Protein AF-A0AA88E2D4-F1 (afdb_monomer)

Solvent-accessible surface area (backbone atoms only — not comparable to full-atom values): 6641 Å² total; per-residue (Å²): 134,81,83,75,86,73,78,76,49,73,69,54,49,52,49,49,51,51,50,50,53,52,52,52,54,51,51,51,54,50,54,53,49,42,71,76,68,56,80,64,97,63,63,100,82,63,51,74,67,54,55,48,51,51,48,36,49,73,73,63,29,50,72,47,96,88,35,48,28,37,38,88,70,75,68,75,83,50,66,66,58,61,78,75,45,71,84,60,73,75,62,74,89,66,79,83,68,56,63,72,47,71,73,125

Organism: Ficus carica (NCBI:txid3494)

Foldseek 3Di:
DDDDDPDDDPVRVVVVVVVVVVVVVVLVVVLVCCVVPVPFPADPDDDSVVSVCSVCVVVQWDADPQQWIWHPPPPPVCPVVCVVCVPCVPVDPDVPPTPTDRDD

Mean predicted aligned error: 14.24 Å

Radius of gyration: 20.55 Å; Cα contacts (8 Å, |Δi|>4): 55; chains: 1; bounding box: 46×34×55 Å

Nearest PDB structures (foldseek):
  5zd4-assembly1_D  TM=8.325E-01  e=2.499E-07  Escherichia coli O157:H7

InterPro domains:
  IPR008540 BES1/BZR1 plant transcription factor, N-terminal [PF05687] (4-74)
  IPR033264 BZR family [PTHR31506] (1-72)

Secondary structure (DSSP, 8-state):
-----PPPPHHHHHHHHHHHHHHHHHHHHHHHHHHHHS-----TT--HHHHHHHHHHHTT-EE-TTSEEE-----TTSTTHHHH-GGGGGS----TT---EE--

Structure (mmCIF, N/CA/C/O backbone):
data_AF-A0AA88E2D4-F1
#
_entry.id   AF-A0AA88E2D4-F1
#
loop_
_atom_site.group_PDB
_atom_site.id
_atom_site.type_symbol
_atom_site.label_atom_id
_atom_site.label_alt_id
_atom_site.label_comp_id
_atom_site.label_asym_id
_atom_site.label_entity_id
_atom_site.label_seq_id
_atom_site.pdbx_PDB_ins_code
_atom_site.Cartn_x
_atom_site.Cartn_y
_atom_site.Cartn_z
_atom_site.occupancy
_atom_site.B_iso_or_equiv
_atom_site.auth_seq_id
_atom_site.auth_comp_id
_atom_site.auth_asym_id
_atom_site.auth_atom_id
_atom_site.pdbx_PDB_model_num
ATOM 1 N N . MET A 1 1 ? 27.244 20.911 -2.524 1.00 35.78 1 MET A N 1
ATOM 2 C CA . MET A 1 1 ? 26.493 21.403 -3.701 1.00 35.78 1 MET A CA 1
ATOM 3 C C . MET A 1 1 ? 26.010 20.196 -4.493 1.00 35.78 1 MET A C 1
ATOM 5 O O . MET A 1 1 ? 26.636 19.148 -4.422 1.00 35.78 1 MET A O 1
ATOM 9 N N . THR A 1 2 ? 24.834 20.316 -5.095 1.00 47.38 2 THR A N 1
ATOM 10 C CA . THR A 1 2 ? 23.896 19.247 -5.474 1.00 47.38 2 THR A CA 1
ATOM 11 C C . THR A 1 2 ? 24.494 18.189 -6.407 1.00 47.38 2 THR A C 1
ATOM 13 O O . THR A 1 2 ? 25.034 18.534 -7.457 1.00 47.38 2 THR A O 1
ATOM 16 N N . SER A 1 3 ? 24.355 16.905 -6.071 1.00 53.72 3 SER A N 1
ATOM 17 C CA . SER A 1 3 ? 24.623 15.799 -6.994 1.00 53.72 3 SER A CA 1
ATOM 18 C C . SER A 1 3 ? 23.716 15.939 -8.221 1.00 53.72 3 SER A C 1
ATOM 20 O O . SER A 1 3 ? 22.494 15.877 -8.114 1.00 53.72 3 SER A O 1
ATOM 22 N N . GLY A 1 4 ? 24.331 16.199 -9.377 1.00 56.28 4 GLY A N 1
ATOM 23 C CA . GLY A 1 4 ? 23.647 16.517 -10.625 1.00 56.28 4 GLY A CA 1
ATOM 24 C C . GLY A 1 4 ? 22.567 15.499 -10.990 1.00 56.28 4 GLY A C 1
ATOM 25 O O . GLY A 1 4 ? 22.785 14.285 -10.974 1.00 56.28 4 GLY A O 1
ATOM 26 N N . THR A 1 5 ? 21.393 16.020 -11.329 1.00 63.56 5 THR A N 1
ATOM 27 C CA . THR A 1 5 ? 20.217 15.279 -11.781 1.00 63.56 5 THR A CA 1
ATOM 28 C C . THR A 1 5 ? 20.518 14.611 -13.122 1.00 63.56 5 THR A C 1
ATOM 30 O O . THR A 1 5 ? 20.230 15.155 -14.187 1.00 63.56 5 THR A O 1
ATOM 33 N N . ARG A 1 6 ? 21.145 13.428 -13.099 1.00 80.25 6 ARG A N 1
ATOM 34 C CA . ARG A 1 6 ? 21.342 12.635 -14.318 1.00 80.25 6 ARG A CA 1
ATOM 35 C C . ARG A 1 6 ? 19.976 12.263 -14.891 1.00 80.25 6 ARG A C 1
ATOM 37 O O . ARG A 1 6 ? 19.137 11.693 -14.192 1.00 80.25 6 ARG A O 1
ATOM 44 N N . LEU A 1 7 ? 19.753 12.593 -16.160 1.00 78.88 7 LEU A N 1
ATOM 45 C CA . LEU A 1 7 ? 18.540 12.202 -16.867 1.00 78.88 7 LEU A CA 1
ATOM 46 C C . LEU A 1 7 ? 18.495 10.668 -16.946 1.00 78.88 7 LEU A C 1
ATOM 48 O O . LEU A 1 7 ? 19.448 10.058 -17.437 1.00 78.88 7 LEU A O 1
ATOM 52 N N . PRO A 1 8 ? 17.422 10.026 -16.455 1.00 76.06 8 PRO A N 1
ATOM 53 C CA . PRO A 1 8 ? 17.353 8.578 -16.414 1.00 76.06 8 PRO A CA 1
ATOM 54 C C . PRO A 1 8 ? 17.324 8.010 -17.832 1.00 76.06 8 PRO A C 1
ATOM 56 O O . PRO A 1 8 ? 16.521 8.407 -18.691 1.00 76.06 8 PRO A O 1
ATOM 59 N N . THR A 1 9 ? 18.193 7.030 -18.058 1.00 85.12 9 THR A N 1
ATOM 60 C CA . THR A 1 9 ? 18.286 6.325 -19.336 1.00 85.12 9 THR A CA 1
ATOM 61 C C . THR A 1 9 ? 16.959 5.638 -19.668 1.00 85.12 9 THR A C 1
ATOM 63 O O . THR A 1 9 ? 16.138 5.342 -18.794 1.00 85.12 9 THR A O 1
ATOM 66 N N . TRP A 1 10 ? 16.721 5.354 -20.951 1.00 82.12 10 TRP 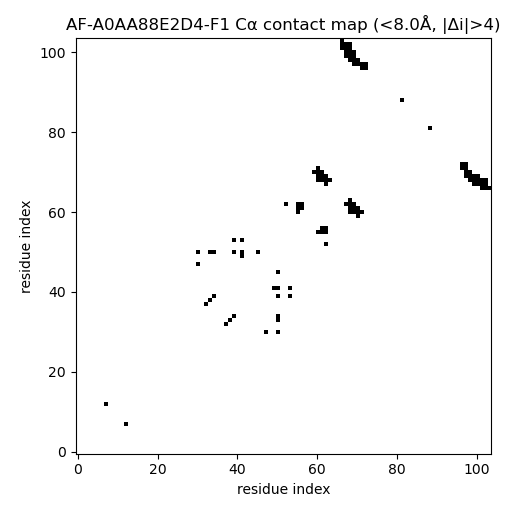A N 1
ATOM 67 C CA . TRP A 1 10 ? 15.515 4.638 -21.386 1.00 82.12 10 TRP A CA 1
ATOM 68 C C . TRP A 1 10 ? 15.339 3.297 -20.652 1.00 82.12 10 TRP A C 1
ATOM 70 O O . TRP A 1 10 ? 14.242 2.960 -20.204 1.00 82.12 10 TRP A O 1
ATOM 80 N N . LYS A 1 11 ? 16.447 2.575 -20.442 1.00 86.19 11 LYS A N 1
ATOM 81 C CA . LYS A 1 11 ? 16.480 1.303 -19.712 1.00 86.19 11 LYS A CA 1
ATOM 82 C C . LYS A 1 11 ? 16.105 1.470 -18.235 1.00 86.19 11 LYS A C 1
ATOM 84 O O . LYS A 1 11 ? 15.340 0.664 -17.712 1.00 86.19 11 LYS A O 1
ATOM 89 N N . GLU A 1 12 ? 16.584 2.524 -17.569 1.00 84.56 12 GLU A N 1
ATOM 90 C CA . GLU A 1 12 ? 16.205 2.837 -16.182 1.00 84.56 12 GLU A CA 1
ATOM 91 C C . GLU A 1 12 ? 14.725 3.213 -16.065 1.00 84.56 12 GLU A C 1
ATOM 93 O O . GLU A 1 12 ? 14.040 2.735 -15.159 1.00 84.56 12 GLU A O 1
ATOM 98 N N . ARG A 1 13 ? 14.204 4.004 -17.010 1.00 86.38 13 ARG A N 1
ATOM 99 C CA . ARG A 1 13 ? 12.778 4.357 -17.055 1.00 86.38 13 ARG A CA 1
ATOM 100 C C . ARG A 1 13 ? 11.895 3.127 -17.232 1.00 86.38 13 ARG A C 1
ATOM 102 O O . ARG A 1 13 ? 10.913 2.982 -16.505 1.00 86.38 13 ARG A O 1
ATOM 109 N N . GLU A 1 14 ? 12.249 2.220 -18.141 1.00 90.56 14 GLU A N 1
ATOM 110 C CA . GLU A 1 14 ? 11.458 1.005 -18.361 1.00 90.56 14 GLU A CA 1
ATOM 111 C C . GLU A 1 14 ? 11.553 0.030 -17.181 1.00 90.56 14 GLU A C 1
ATOM 113 O O . GLU A 1 14 ? 10.549 -0.556 -16.769 1.00 90.56 14 GLU A O 1
ATOM 118 N N . ASN A 1 15 ? 12.725 -0.080 -16.552 1.00 89.12 15 ASN A N 1
ATOM 119 C CA . ASN A 1 15 ? 12.874 -0.848 -15.318 1.00 89.12 15 ASN A CA 1
ATOM 120 C C . ASN A 1 15 ? 12.028 -0.267 -14.180 1.00 89.12 15 ASN A C 1
ATOM 122 O O . ASN A 1 15 ? 11.383 -1.028 -13.454 1.00 89.12 15 ASN A O 1
ATOM 126 N N . ASN A 1 16 ? 11.965 1.062 -14.049 1.00 90.44 16 ASN A N 1
ATOM 127 C CA . ASN A 1 16 ? 11.120 1.706 -13.050 1.00 90.44 16 ASN A CA 1
ATOM 128 C C . ASN A 1 16 ? 9.629 1.464 -13.338 1.00 90.44 16 ASN A C 1
ATOM 130 O O . ASN A 1 16 ? 8.892 1.048 -12.447 1.00 90.44 16 ASN A O 1
ATOM 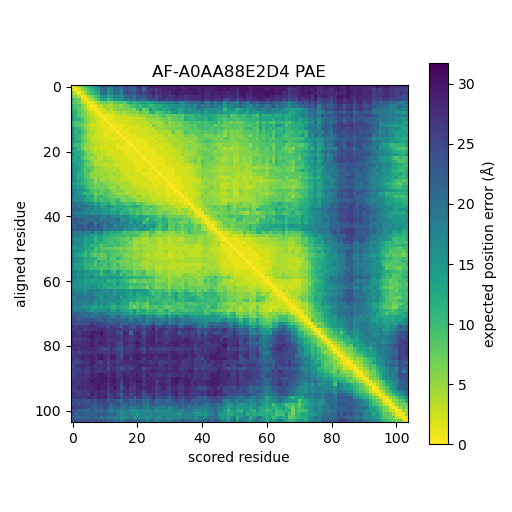134 N N . LYS A 1 17 ? 9.197 1.578 -14.604 1.00 90.88 17 LYS A N 1
ATOM 135 C CA . LYS A 1 17 ? 7.828 1.220 -15.021 1.00 90.88 17 LYS A CA 1
ATOM 136 C C . LYS A 1 17 ? 7.491 -0.233 -14.696 1.00 90.88 17 LYS A C 1
ATOM 138 O O . LYS A 1 17 ? 6.415 -0.516 -14.175 1.00 90.88 17 LYS A O 1
ATOM 143 N N . ARG A 1 18 ? 8.396 -1.174 -14.974 1.00 92.81 18 ARG A N 1
ATOM 144 C CA . ARG A 1 18 ? 8.196 -2.597 -14.661 1.00 92.81 18 ARG A CA 1
ATOM 145 C C . ARG A 1 18 ? 8.111 -2.838 -13.155 1.00 92.81 18 ARG A C 1
ATOM 147 O O . ARG A 1 18 ? 7.247 -3.596 -12.716 1.00 92.81 18 ARG A O 1
ATOM 154 N N . ARG A 1 19 ? 8.974 -2.191 -12.367 1.00 91.88 19 ARG A N 1
ATOM 155 C CA . ARG A 1 19 ? 8.945 -2.263 -10.900 1.00 91.88 19 ARG A CA 1
ATOM 156 C C . ARG A 1 19 ? 7.643 -1.695 -10.346 1.00 91.88 19 ARG A C 1
ATOM 158 O O . ARG A 1 19 ? 7.035 -2.331 -9.494 1.00 91.88 19 ARG A O 1
ATOM 165 N N . GLU A 1 20 ? 7.198 -0.553 -10.856 1.00 91.25 20 GLU A N 1
ATOM 166 C CA . GLU A 1 20 ? 5.931 0.071 -10.478 1.00 91.25 20 GLU A CA 1
ATOM 167 C C . GLU A 1 20 ? 4.743 -0.843 -10.807 1.00 91.25 20 GLU A C 1
ATOM 169 O O . GLU A 1 20 ? 3.935 -1.132 -9.932 1.00 91.25 20 GLU A O 1
ATOM 174 N N . ARG A 1 21 ? 4.683 -1.405 -12.025 1.00 92.31 21 ARG A N 1
ATOM 175 C CA . ARG A 1 21 ? 3.641 -2.376 -12.408 1.00 92.31 21 ARG A CA 1
ATOM 176 C C . ARG A 1 21 ? 3.625 -3.596 -11.487 1.00 92.31 21 ARG A C 1
ATOM 178 O O . ARG A 1 21 ? 2.559 -3.993 -11.031 1.00 92.31 21 ARG A O 1
ATOM 185 N N . ARG A 1 22 ? 4.795 -4.172 -11.177 1.00 91.69 22 ARG A N 1
ATOM 186 C CA . ARG A 1 22 ? 4.902 -5.304 -10.239 1.00 91.69 22 ARG A CA 1
ATOM 187 C C . ARG A 1 22 ? 4.433 -4.916 -8.838 1.00 91.69 22 ARG A C 1
ATOM 189 O O . ARG A 1 22 ? 3.665 -5.662 -8.243 1.00 91.69 22 ARG A O 1
ATOM 196 N N . ARG A 1 23 ? 4.836 -3.744 -8.337 1.00 93.31 23 ARG A N 1
ATOM 197 C CA . ARG A 1 23 ? 4.410 -3.227 -7.028 1.00 93.31 23 ARG A CA 1
ATOM 198 C C . ARG A 1 23 ? 2.890 -3.077 -6.960 1.00 93.31 23 ARG A C 1
ATOM 200 O O . ARG A 1 23 ? 2.275 -3.591 -6.031 1.00 93.31 23 ARG A O 1
ATOM 207 N N . ARG A 1 24 ? 2.285 -2.448 -7.974 1.00 86.75 24 ARG A N 1
ATOM 208 C CA . ARG A 1 24 ? 0.829 -2.266 -8.074 1.00 86.75 24 ARG A CA 1
ATOM 209 C C . ARG A 1 24 ? 0.085 -3.591 -8.181 1.00 86.75 24 ARG A C 1
ATOM 211 O O . ARG A 1 24 ? -0.927 -3.763 -7.515 1.00 86.75 24 ARG A O 1
ATOM 218 N N . ALA A 1 25 ? 0.605 -4.545 -8.954 1.00 89.19 25 ALA A N 1
ATOM 219 C CA . ALA A 1 25 ? 0.006 -5.873 -9.063 1.00 89.19 25 ALA A CA 1
ATOM 220 C C . ALA A 1 25 ? 0.019 -6.627 -7.723 1.00 89.19 25 ALA A C 1
ATOM 222 O O . ALA A 1 25 ? -0.959 -7.288 -7.384 1.00 89.19 25 ALA A O 1
ATOM 223 N N . ILE A 1 26 ? 1.100 -6.515 -6.943 1.00 88.38 26 ILE A N 1
ATOM 224 C CA . ILE A 1 26 ? 1.181 -7.113 -5.601 1.00 88.38 26 ILE A CA 1
ATOM 225 C C . ILE A 1 26 ? 0.180 -6.441 -4.657 1.00 88.38 26 ILE A C 1
ATOM 227 O O . ILE A 1 26 ? -0.593 -7.139 -4.006 1.00 88.38 26 ILE A O 1
ATOM 231 N N . ALA A 1 27 ? 0.141 -5.106 -4.625 1.00 85.94 27 ALA A N 1
ATOM 232 C CA . ALA A 1 27 ? -0.806 -4.367 -3.791 1.00 85.94 27 ALA A CA 1
ATOM 233 C C . ALA A 1 27 ? -2.262 -4.731 -4.124 1.00 85.94 27 ALA A C 1
ATOM 235 O O 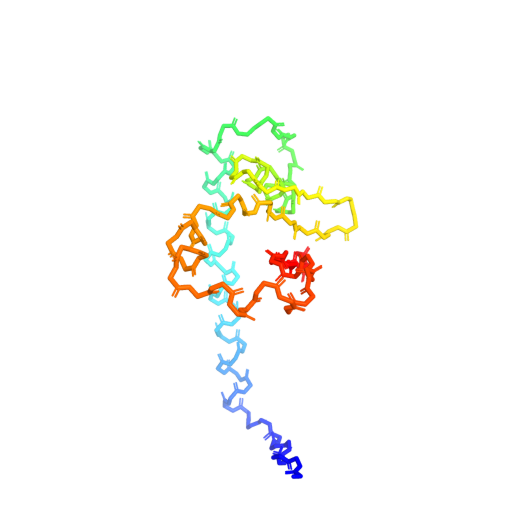. ALA A 1 27 ? -3.040 -5.026 -3.225 1.00 85.94 27 ALA A O 1
ATOM 236 N N . ALA A 1 28 ? -2.613 -4.814 -5.412 1.00 85.50 28 ALA A N 1
ATOM 237 C CA . ALA A 1 28 ? -3.945 -5.226 -5.850 1.00 85.50 28 ALA A CA 1
ATOM 238 C C . ALA A 1 28 ? -4.316 -6.638 -5.363 1.00 85.50 28 ALA A C 1
ATOM 240 O O . ALA A 1 28 ? -5.439 -6.852 -4.906 1.00 85.50 28 ALA A O 1
ATOM 241 N N . LYS A 1 29 ? -3.375 -7.593 -5.398 1.00 88.31 29 LYS A N 1
ATOM 242 C CA . LYS A 1 29 ? -3.594 -8.946 -4.855 1.00 88.31 29 LYS A CA 1
ATOM 243 C C . LYS A 1 29 ? -3.844 -8.924 -3.347 1.00 88.31 29 LYS A C 1
ATOM 245 O O . LYS A 1 29 ? -4.754 -9.604 -2.881 1.00 88.31 29 LYS A O 1
ATOM 250 N N . ILE A 1 30 ? -3.082 -8.122 -2.603 1.00 87.75 30 ILE A N 1
ATOM 251 C CA . ILE A 1 30 ? -3.256 -7.958 -1.153 1.00 87.75 30 ILE A CA 1
ATOM 252 C C . ILE A 1 30 ? -4.626 -7.347 -0.846 1.00 87.75 30 ILE A C 1
ATOM 254 O O . ILE A 1 30 ? -5.378 -7.921 -0.065 1.00 87.75 30 ILE A O 1
ATOM 258 N N . PHE A 1 31 ? -4.990 -6.236 -1.495 1.00 84.31 31 PHE A N 1
ATOM 259 C CA . PHE A 1 31 ? -6.289 -5.589 -1.286 1.00 84.31 31 PHE A CA 1
ATOM 260 C C . PHE A 1 31 ? -7.459 -6.504 -1.650 1.00 84.31 31 PHE A C 1
ATOM 262 O O . PHE A 1 31 ? -8.457 -6.524 -0.938 1.00 84.31 31 PHE A O 1
ATOM 269 N N . THR A 1 32 ? -7.325 -7.312 -2.704 1.00 84.81 32 THR A N 1
ATOM 270 C CA . THR A 1 32 ? -8.340 -8.315 -3.061 1.00 84.81 32 THR A CA 1
ATOM 271 C C . THR A 1 32 ? -8.511 -9.349 -1.945 1.00 84.81 32 THR A C 1
ATOM 273 O O . THR A 1 32 ? -9.634 -9.615 -1.528 1.00 84.81 32 THR A O 1
ATOM 276 N N . GLY A 1 33 ? -7.409 -9.882 -1.403 1.00 85.88 33 GLY A N 1
ATOM 277 C CA . GLY A 1 33 ? -7.452 -10.817 -0.274 1.00 85.88 33 GLY A CA 1
ATOM 278 C C . GLY A 1 33 ? -8.046 -10.197 0.994 1.00 85.88 33 GLY A C 1
ATOM 279 O O . GLY A 1 33 ? -8.903 -10.803 1.630 1.00 85.88 33 GLY A O 1
ATOM 280 N N . LEU A 1 34 ? -7.660 -8.962 1.324 1.00 84.81 34 LEU A N 1
ATOM 281 C CA . LEU A 1 34 ? -8.196 -8.218 2.469 1.00 84.81 34 LEU A CA 1
ATOM 282 C C . LEU A 1 34 ? -9.699 -7.946 2.342 1.00 84.81 34 LEU A C 1
ATOM 284 O O . LEU A 1 34 ? -10.414 -8.020 3.334 1.00 84.81 34 LEU A O 1
ATOM 288 N N . ARG A 1 35 ? -10.207 -7.682 1.134 1.00 80.19 35 ARG A N 1
ATOM 289 C CA . ARG A 1 35 ? -11.653 -7.525 0.909 1.00 80.19 35 ARG A CA 1
ATOM 290 C C . ARG A 1 35 ? -12.426 -8.820 1.127 1.00 80.19 35 ARG A C 1
ATOM 292 O O . ARG A 1 35 ? -13.539 -8.775 1.632 1.00 80.19 35 ARG A O 1
ATOM 299 N N . MET A 1 36 ? -11.854 -9.955 0.732 1.00 80.12 36 MET A N 1
ATOM 300 C CA . MET A 1 36 ? -12.521 -11.253 0.860 1.00 80.12 36 MET A CA 1
ATOM 301 C C . MET A 1 36 ? -12.457 -11.817 2.282 1.00 80.12 36 MET A C 1
ATOM 303 O O . MET A 1 36 ? -13.429 -12.406 2.738 1.00 80.12 36 MET A O 1
ATOM 307 N N . TYR A 1 37 ? -11.326 -11.645 2.971 1.00 82.38 37 TYR A N 1
ATOM 308 C CA . TYR A 1 37 ? -11.038 -12.343 4.231 1.00 82.38 37 TYR A CA 1
ATOM 309 C C . TYR A 1 37 ? -10.779 -11.422 5.425 1.00 82.38 37 TYR A C 1
ATOM 311 O O . TYR A 1 37 ? -10.721 -11.898 6.552 1.00 82.38 37 TYR A O 1
ATOM 319 N N . GLY A 1 38 ? -10.615 -10.115 5.215 1.00 74.06 38 GLY A N 1
ATOM 320 C CA . GLY A 1 38 ? -10.268 -9.174 6.283 1.00 74.06 38 GLY A CA 1
ATOM 321 C C . GLY A 1 38 ? -11.420 -8.839 7.229 1.00 74.06 38 GLY A C 1
ATOM 322 O O . GLY A 1 38 ? -11.217 -8.103 8.182 1.00 74.06 38 GLY A O 1
ATOM 323 N N . ASN A 1 39 ? -12.629 -9.353 6.968 1.00 77.38 39 ASN A N 1
ATOM 324 C CA . ASN A 1 39 ? -13.817 -9.183 7.812 1.00 77.38 39 ASN A CA 1
ATOM 325 C C . ASN A 1 39 ? -14.118 -7.715 8.194 1.00 77.38 39 ASN A C 1
ATOM 327 O O . ASN A 1 39 ? -14.781 -7.431 9.196 1.00 77.38 39 ASN A O 1
ATOM 331 N N . PHE A 1 40 ? -13.630 -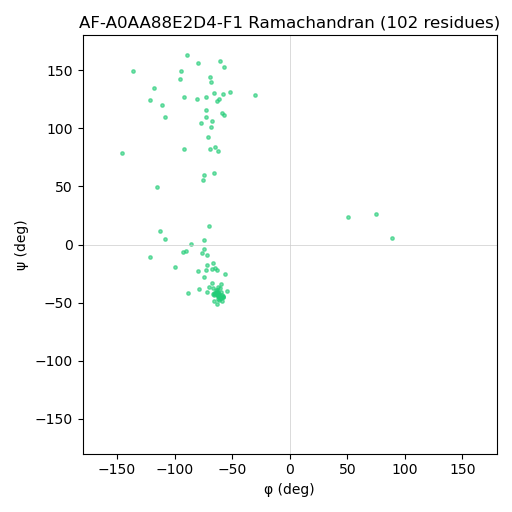6.774 7.383 1.00 76.38 40 PHE A N 1
ATOM 332 C CA . PHE A 1 40 ? -13.863 -5.353 7.559 1.00 76.38 40 PHE A CA 1
ATOM 333 C C . PHE A 1 40 ? -15.338 -5.047 7.292 1.00 76.38 40 PHE A C 1
ATOM 335 O O . PHE A 1 40 ? -15.921 -5.552 6.331 1.00 76.38 40 PHE A O 1
ATOM 342 N N . LYS A 1 41 ? -15.941 -4.166 8.098 1.00 70.50 41 LYS A N 1
ATOM 343 C CA . LYS A 1 41 ? -17.305 -3.648 7.876 1.00 70.50 41 LYS A CA 1
ATOM 344 C C . LYS A 1 41 ? -17.322 -2.621 6.735 1.00 70.50 41 LYS A C 1
ATOM 346 O O . LYS A 1 41 ? -17.695 -1.469 6.935 1.00 70.50 41 LYS A O 1
ATOM 351 N N . LEU A 1 42 ? -16.837 -3.018 5.564 1.00 71.44 42 LEU A N 1
ATOM 352 C CA . LEU A 1 42 ? -16.728 -2.164 4.388 1.00 71.44 42 LEU A CA 1
ATOM 353 C C . LEU A 1 42 ? -17.951 -2.332 3.473 1.00 71.44 42 LEU A C 1
ATOM 355 O O . LEU A 1 42 ? -18.523 -3.424 3.406 1.00 71.44 42 LEU A O 1
ATOM 359 N N . PRO A 1 43 ? -18.355 -1.278 2.743 1.00 72.00 43 PRO A N 1
ATOM 360 C CA . PRO A 1 43 ? -19.406 -1.372 1.737 1.00 72.00 43 PRO A CA 1
ATOM 361 C C . PRO A 1 43 ? -19.094 -2.428 0.665 1.00 72.00 43 PRO A C 1
ATOM 363 O O . PRO A 1 43 ? -17.935 -2.686 0.332 1.00 72.00 43 PRO A O 1
ATOM 366 N N . LYS A 1 44 ? -20.144 -2.992 0.051 1.00 65.81 44 LYS A N 1
ATOM 367 C CA . LYS A 1 44 ? -20.036 -4.009 -1.018 1.00 65.81 44 LYS A CA 1
ATOM 368 C C . LYS A 1 44 ? -19.192 -3.541 -2.221 1.00 65.81 44 LYS A C 1
ATOM 370 O O . LYS A 1 44 ? -18.602 -4.370 -2.907 1.00 65.81 44 LYS A O 1
ATOM 375 N N . HIS A 1 45 ? -19.105 -2.227 -2.442 1.00 69.38 45 HIS A N 1
ATOM 376 C CA . HIS A 1 45 ? -18.285 -1.574 -3.469 1.00 69.38 45 HIS A CA 1
ATOM 377 C C . HIS A 1 45 ? -17.187 -0.697 -2.855 1.00 69.38 45 HIS A C 1
ATOM 379 O O . HIS A 1 45 ? -17.061 0.469 -3.206 1.00 69.38 45 HIS A O 1
ATOM 385 N N . CYS A 1 46 ? -16.418 -1.230 -1.908 1.00 73.44 46 CYS A N 1
ATOM 386 C CA . CYS A 1 46 ? -15.330 -0.462 -1.314 1.00 73.44 46 CYS A CA 1
ATOM 387 C C . CYS A 1 46 ? -14.172 -0.220 -2.294 1.00 73.44 46 CYS A C 1
ATOM 389 O O . CYS A 1 46 ? -13.811 -1.094 -3.089 1.00 73.44 46 CYS A O 1
ATOM 391 N N . ASP A 1 47 ? -13.553 0.957 -2.199 1.00 81.56 47 ASP A N 1
ATOM 392 C CA . ASP A 1 47 ? -12.337 1.328 -2.932 1.00 81.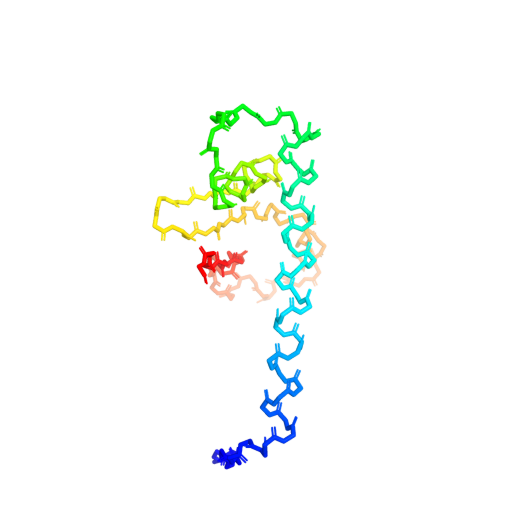56 47 ASP A CA 1
ATOM 393 C C . ASP A 1 47 ? -11.061 0.941 -2.161 1.00 81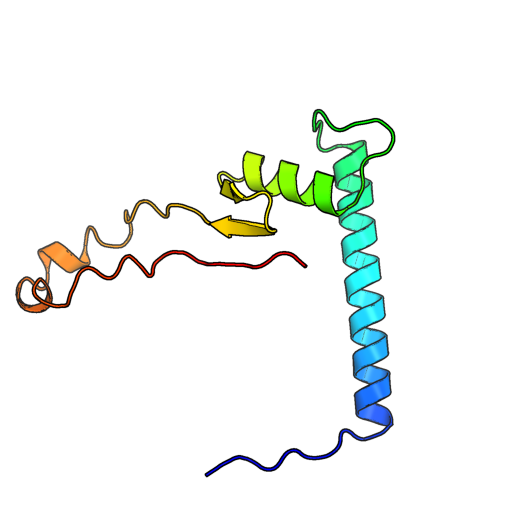.56 47 ASP A C 1
ATOM 395 O O . ASP A 1 47 ? -11.090 0.643 -0.968 1.00 81.56 47 ASP A O 1
ATOM 399 N N . ASN A 1 48 ? -9.899 0.893 -2.832 1.00 82.19 48 ASN A N 1
ATOM 400 C CA . ASN A 1 48 ? -8.631 0.487 -2.189 1.00 82.19 48 ASN A CA 1
ATOM 401 C C . ASN A 1 48 ? -8.257 1.395 -1.007 1.00 82.19 48 ASN A C 1
ATOM 403 O O . ASN A 1 48 ? -7.725 0.917 -0.007 1.00 82.19 48 ASN A O 1
ATOM 407 N N . ASN A 1 49 ? -8.588 2.682 -1.100 1.00 80.88 49 ASN A N 1
ATOM 408 C CA . ASN A 1 49 ? -8.337 3.651 -0.038 1.00 80.88 49 ASN A CA 1
ATOM 409 C C . ASN A 1 49 ? -9.200 3.379 1.201 1.00 80.88 49 ASN A C 1
ATOM 411 O O . ASN A 1 49 ? -8.741 3.596 2.316 1.00 80.88 49 ASN A O 1
ATOM 415 N N . GLU A 1 50 ? -10.422 2.867 1.034 1.00 80.50 50 GLU A N 1
ATOM 416 C CA . GLU A 1 50 ? -11.289 2.509 2.162 1.00 80.50 50 GLU A CA 1
ATOM 417 C C . GLU A 1 50 ? -10.784 1.261 2.884 1.00 80.50 50 GLU A C 1
ATOM 419 O O . GLU A 1 50 ? -10.732 1.240 4.112 1.00 80.50 50 GLU A O 1
ATOM 424 N N . VAL A 1 51 ? -10.326 0.256 2.125 1.00 82.12 51 VAL A N 1
ATOM 425 C CA . VAL A 1 51 ? -9.662 -0.932 2.689 1.00 82.12 51 VAL A CA 1
ATOM 426 C C . VAL A 1 51 ? -8.426 -0.523 3.483 1.00 82.12 51 VAL A C 1
ATOM 428 O O . VAL A 1 51 ? -8.203 -1.014 4.586 1.00 82.12 51 VAL A O 1
ATOM 431 N N . LEU A 1 52 ? -7.638 0.407 2.943 1.00 83.50 52 LEU A N 1
ATOM 432 C CA . LEU A 1 52 ? -6.436 0.894 3.602 1.00 83.50 52 LEU A CA 1
ATOM 433 C C . LEU A 1 52 ? -6.756 1.679 4.880 1.00 83.50 52 LEU A C 1
ATOM 435 O O . LEU A 1 52 ? -6.125 1.442 5.904 1.00 83.50 52 LEU A O 1
ATOM 439 N N . LYS A 1 53 ? -7.774 2.549 4.854 1.00 81.88 53 LYS A N 1
ATOM 440 C CA . LYS A 1 53 ? -8.259 3.265 6.045 1.00 81.88 53 LYS A CA 1
ATOM 441 C C . LYS A 1 53 ? -8.731 2.298 7.131 1.00 81.88 53 LYS A C 1
ATOM 443 O O . LYS A 1 53 ? -8.349 2.455 8.288 1.00 81.88 53 LYS A O 1
ATOM 448 N N . ALA A 1 54 ? -9.515 1.284 6.765 1.00 83.12 54 ALA A N 1
ATOM 449 C CA . ALA A 1 54 ? -9.984 0.266 7.703 1.00 83.12 54 ALA A CA 1
ATOM 450 C C . ALA A 1 54 ? -8.820 -0.524 8.322 1.00 83.12 54 ALA A C 1
ATOM 452 O O . ALA A 1 54 ? -8.783 -0.694 9.539 1.00 83.12 54 ALA A O 1
ATOM 453 N N . LEU A 1 55 ? -7.836 -0.920 7.507 1.00 84.38 55 LEU A N 1
ATOM 454 C CA . LEU A 1 55 ? -6.628 -1.603 7.971 1.00 84.38 55 LEU A CA 1
ATOM 455 C C . LEU A 1 55 ? -5.795 -0.727 8.918 1.00 84.38 55 LEU A C 1
ATOM 457 O O . LEU A 1 55 ? -5.317 -1.206 9.943 1.00 84.38 55 LEU A O 1
ATOM 461 N N . CYS A 1 56 ? -5.619 0.557 8.597 1.00 84.94 56 CYS A N 1
ATOM 462 C CA . CYS A 1 56 ? -4.912 1.503 9.458 1.00 84.94 56 CYS A CA 1
ATOM 463 C C . CYS A 1 56 ? -5.608 1.642 10.817 1.00 84.94 56 CYS A C 1
ATOM 465 O O . CYS A 1 56 ? -4.941 1.536 11.846 1.00 84.94 56 CYS A O 1
ATOM 467 N N . ASN A 1 57 ? -6.935 1.792 10.820 1.00 81.62 57 ASN A N 1
ATOM 468 C CA . ASN A 1 57 ? -7.723 1.865 12.049 1.00 81.62 57 ASN A CA 1
ATOM 469 C C . ASN A 1 57 ? -7.599 0.580 12.887 1.00 81.62 57 ASN A C 1
ATOM 471 O O . ASN A 1 57 ? -7.400 0.664 14.098 1.00 81.62 57 ASN A O 1
ATOM 475 N N . GLU A 1 58 ? -7.649 -0.603 12.263 1.00 81.50 58 GLU A N 1
ATOM 476 C CA . GLU A 1 58 ? -7.455 -1.886 12.960 1.00 81.50 58 GLU A CA 1
ATOM 477 C C . GLU A 1 58 ? -6.036 -2.024 13.537 1.00 81.50 58 GLU A C 1
ATOM 479 O O . GLU A 1 58 ? -5.852 -2.470 14.668 1.00 81.50 58 GLU A O 1
ATOM 484 N N . ALA A 1 59 ? -5.020 -1.561 12.807 1.00 82.38 59 ALA A N 1
ATOM 485 C CA . ALA A 1 59 ? -3.627 -1.568 13.250 1.00 82.38 59 ALA A CA 1
ATOM 486 C C . ALA A 1 59 ? -3.298 -0.493 14.315 1.00 82.38 59 ALA A C 1
ATOM 488 O O . ALA A 1 59 ? -2.132 -0.348 14.708 1.00 82.38 59 ALA A O 1
ATOM 489 N N . GLY A 1 60 ? -4.293 0.274 14.780 1.00 81.75 60 GLY A N 1
ATOM 490 C CA . GLY A 1 60 ? -4.130 1.320 15.793 1.00 81.75 60 GLY A CA 1
ATOM 491 C C . GLY A 1 60 ? -3.466 2.598 15.270 1.00 81.75 60 GLY A C 1
ATOM 492 O O . GLY A 1 60 ? -2.799 3.302 16.033 1.00 81.75 60 GLY A O 1
ATOM 493 N N . TRP A 1 61 ? -3.600 2.875 13.973 1.00 84.44 61 TRP A N 1
ATOM 494 C CA . TRP A 1 61 ? -3.274 4.162 13.362 1.00 84.44 61 TRP A CA 1
ATOM 495 C C . TRP A 1 61 ? -4.537 5.015 13.267 1.00 84.44 61 TRP A C 1
ATOM 497 O O . TRP A 1 61 ? -5.611 4.509 12.957 1.00 84.44 61 TRP A O 1
ATOM 507 N N . THR A 1 62 ? -4.396 6.318 13.481 1.00 80.38 62 THR A N 1
ATOM 508 C CA . THR A 1 62 ? -5.455 7.290 13.219 1.00 80.38 62 THR A CA 1
ATOM 509 C C . THR A 1 62 ? -5.290 7.821 11.804 1.00 80.38 62 THR A C 1
ATOM 511 O O . THR A 1 62 ? -4.206 8.285 11.446 1.00 80.38 62 THR A O 1
ATOM 514 N N . VAL A 1 63 ? -6.355 7.753 11.003 1.00 81.38 63 VAL A N 1
ATOM 515 C CA . VAL A 1 63 ? -6.396 8.319 9.649 1.00 81.38 63 VAL A CA 1
ATOM 516 C C . VAL A 1 63 ? -7.346 9.505 9.619 1.00 81.38 63 VAL A C 1
ATOM 518 O O . VAL A 1 63 ? -8.537 9.360 9.891 1.00 81.38 63 VAL A O 1
ATOM 521 N N . GLU A 1 64 ? -6.820 10.671 9.272 1.00 81.56 64 GLU A N 1
ATOM 522 C CA . GLU A 1 64 ? -7.598 11.885 9.074 1.00 81.56 64 GLU A CA 1
ATOM 523 C C . GLU A 1 64 ? -8.274 11.899 7.687 1.00 81.56 64 GLU A C 1
ATOM 525 O O . GLU A 1 64 ? -7.848 11.199 6.756 1.00 81.56 64 GLU A O 1
ATOM 530 N N . PRO A 1 65 ? -9.377 12.656 7.524 1.00 73.88 65 PRO A N 1
ATOM 531 C CA . PRO A 1 65 ? -10.102 12.735 6.255 1.00 73.88 65 PRO A CA 1
ATOM 532 C C . PRO A 1 65 ? -9.271 13.346 5.119 1.00 73.88 65 PRO A C 1
ATOM 534 O O . PRO A 1 65 ? -9.551 13.064 3.956 1.00 73.88 65 PRO A O 1
ATOM 537 N N . ASP A 1 66 ? -8.240 14.125 5.449 1.00 75.12 66 ASP A N 1
ATOM 538 C CA . ASP A 1 66 ? -7.268 14.695 4.517 1.00 75.12 66 ASP A CA 1
ATOM 539 C C . ASP A 1 66 ? -6.231 13.668 4.020 1.00 75.12 66 ASP A C 1
ATOM 541 O O . ASP A 1 66 ? -5.488 13.975 3.095 1.00 75.12 66 ASP A O 1
ATOM 545 N N . GLY A 1 67 ? -6.207 12.441 4.561 1.00 68.31 67 GLY A N 1
ATOM 546 C CA . GLY A 1 67 ? -5.260 11.373 4.213 1.00 68.31 67 GLY A CA 1
ATOM 547 C C . GLY A 1 67 ? -3.968 11.375 5.034 1.00 68.31 67 GLY A C 1
ATOM 548 O O . GLY A 1 67 ? -3.066 10.573 4.765 1.00 68.31 67 GLY A O 1
ATOM 549 N N . THR A 1 68 ? -3.873 12.246 6.037 1.00 79.50 68 THR A N 1
ATOM 550 C CA . THR A 1 68 ? -2.799 12.227 7.026 1.00 79.50 68 THR A CA 1
ATOM 551 C C . THR A 1 68 ? -3.008 11.042 7.964 1.00 79.50 68 THR A C 1
ATOM 553 O O . THR A 1 68 ? -4.085 10.853 8.529 1.00 79.50 68 THR A O 1
ATOM 556 N N . THR A 1 69 ? -1.982 10.202 8.128 1.00 78.94 69 THR A N 1
ATOM 557 C CA . THR A 1 69 ? -2.027 9.082 9.076 1.00 78.94 69 THR A CA 1
ATOM 558 C C . THR A 1 69 ? -0.968 9.232 10.148 1.00 78.94 69 THR A C 1
ATOM 560 O O . THR A 1 69 ? 0.191 9.529 9.852 1.00 78.94 69 THR A O 1
ATOM 563 N N . TYR A 1 70 ? -1.362 9.010 11.400 1.00 76.12 70 TYR A N 1
ATOM 564 C CA . TYR A 1 70 ? -0.452 9.032 12.535 1.00 76.12 70 TYR A CA 1
ATOM 565 C C . TYR A 1 70 ? -0.712 7.876 13.488 1.00 76.12 70 TYR A C 1
ATOM 567 O O . TYR A 1 70 ? -1.834 7.420 13.683 1.00 76.12 70 TYR A O 1
ATOM 575 N N . ARG A 1 71 ? 0.350 7.418 14.146 1.00 72.50 71 ARG A N 1
ATOM 576 C CA . ARG A 1 71 ? 0.261 6.476 15.259 1.00 72.50 71 ARG A CA 1
ATOM 577 C C . ARG A 1 71 ? 0.899 7.107 16.468 1.00 72.50 71 ARG A C 1
ATOM 579 O O . ARG A 1 71 ? 2.069 7.486 16.434 1.00 72.50 71 ARG A O 1
ATOM 586 N N . LYS A 1 72 ? 0.143 7.185 17.560 1.00 63.78 72 LYS A N 1
ATOM 587 C CA . LYS A 1 72 ? 0.700 7.571 18.851 1.00 63.78 72 LYS A CA 1
ATOM 588 C C . LYS A 1 72 ? 1.571 6.419 19.335 1.00 63.78 72 LYS A C 1
ATOM 590 O O . LYS A 1 72 ? 1.089 5.471 19.947 1.00 63.78 72 LYS A O 1
ATOM 595 N N . ILE A 1 73 ? 2.860 6.476 19.023 1.00 61.59 73 ILE A N 1
ATOM 596 C CA . ILE A 1 73 ? 3.826 5.543 19.586 1.00 61.59 73 ILE A CA 1
ATOM 597 C C . ILE A 1 73 ? 3.924 5.894 21.073 1.00 61.59 73 ILE A C 1
ATOM 599 O O . ILE A 1 73 ? 4.576 6.869 21.445 1.00 61.59 73 ILE A O 1
ATOM 603 N N . SER A 1 74 ? 3.253 5.126 21.935 1.00 57.44 74 SER A N 1
ATOM 604 C CA . SER A 1 74 ? 3.544 5.152 23.366 1.00 57.44 74 SER A CA 1
ATOM 605 C C . SER A 1 74 ? 5.025 4.816 23.508 1.00 57.44 74 SER A C 1
ATOM 607 O O . SER A 1 74 ? 5.448 3.713 23.159 1.00 57.44 74 SER A O 1
ATOM 609 N N . LEU A 1 75 ? 5.823 5.799 23.922 1.00 56.62 75 LEU A N 1
ATOM 610 C CA . LEU A 1 75 ? 7.275 5.724 24.062 1.00 56.62 75 LEU A CA 1
ATOM 611 C C . LEU A 1 75 ? 7.689 4.729 25.172 1.00 56.62 75 LEU A C 1
ATOM 613 O O . LEU A 1 75 ? 8.342 5.117 26.129 1.00 56.62 75 LEU A O 1
ATOM 617 N N . GLY A 1 76 ? 7.360 3.440 25.054 1.00 50.94 76 GLY A N 1
ATOM 618 C CA . GLY A 1 76 ? 7.933 2.373 25.889 1.00 50.94 76 GLY A CA 1
ATOM 619 C C . GLY A 1 76 ? 9.399 2.075 25.547 1.00 50.94 76 GLY A C 1
ATOM 620 O O . GLY A 1 76 ? 10.085 1.360 26.265 1.00 50.94 76 GLY A O 1
ATOM 621 N N . TRP A 1 77 ? 9.909 2.659 24.461 1.00 46.41 77 TRP A N 1
ATOM 622 C CA . TRP A 1 77 ? 11.294 2.534 24.006 1.00 46.41 77 TRP A CA 1
ATOM 623 C C . TRP A 1 77 ? 12.226 3.609 24.585 1.00 46.41 77 TRP A C 1
ATOM 625 O O . TRP A 1 77 ? 13.435 3.526 24.391 1.00 46.41 77 TRP A O 1
ATOM 635 N N . LYS A 1 78 ? 11.698 4.594 25.329 1.00 47.22 78 LYS A N 1
ATOM 636 C CA . LYS A 1 78 ? 12.505 5.627 26.011 1.00 47.22 78 LYS A CA 1
ATOM 637 C C . LYS A 1 78 ? 12.555 5.482 27.535 1.00 47.22 78 LYS A C 1
ATOM 639 O O . LYS A 1 78 ? 13.150 6.322 28.199 1.00 47.22 78 LYS A O 1
ATOM 644 N N . SER A 1 79 ? 11.983 4.422 28.107 1.00 47.50 79 SER A N 1
ATOM 645 C CA . SER A 1 79 ? 12.028 4.203 29.562 1.00 47.50 79 SER A CA 1
ATOM 646 C C . SER A 1 79 ? 13.416 3.789 30.067 1.00 47.50 79 SER A C 1
ATOM 648 O O . SER A 1 79 ? 13.681 3.918 31.254 1.00 47.50 79 SER A O 1
ATOM 650 N N . ARG A 1 80 ? 14.312 3.317 29.185 1.00 48.47 80 ARG A N 1
ATOM 651 C CA . ARG A 1 80 ? 15.691 2.952 29.555 1.00 48.47 80 ARG A CA 1
ATOM 652 C C . ARG A 1 80 ? 16.662 4.135 29.462 1.00 48.47 80 ARG A C 1
ATOM 654 O O . ARG A 1 80 ? 17.456 4.347 30.363 1.00 48.47 80 ARG A O 1
ATOM 661 N N . THR A 1 81 ? 16.551 4.959 28.422 1.00 52.34 81 THR A N 1
ATOM 662 C CA . THR A 1 81 ? 17.497 6.060 28.167 1.00 52.34 81 THR A CA 1
ATOM 663 C C . THR A 1 81 ? 17.325 7.265 29.094 1.00 52.34 81 THR A C 1
ATOM 665 O O . THR A 1 81 ? 18.305 7.945 29.379 1.00 52.34 81 THR A O 1
ATOM 668 N N . LEU A 1 82 ? 16.117 7.520 29.609 1.00 46.75 82 LEU A N 1
ATOM 669 C CA . LEU A 1 82 ? 15.872 8.601 30.579 1.00 46.75 82 LEU A CA 1
ATOM 670 C C . LEU A 1 82 ? 16.418 8.302 31.985 1.00 46.75 82 LEU A C 1
ATOM 672 O O . LEU A 1 82 ? 16.661 9.239 32.737 1.00 46.75 82 LEU A O 1
ATOM 676 N N . ALA A 1 83 ? 16.633 7.028 32.332 1.00 54.53 83 ALA A N 1
ATOM 677 C CA . ALA A 1 83 ? 17.286 6.645 33.585 1.00 54.53 83 ALA A CA 1
ATOM 678 C C . ALA A 1 83 ? 18.821 6.777 33.512 1.00 54.53 83 ALA A C 1
ATOM 680 O O . ALA A 1 83 ? 19.471 6.924 34.540 1.00 54.53 83 ALA A O 1
ATOM 681 N N . GLU A 1 84 ? 19.395 6.741 32.305 1.00 53.16 84 GLU A N 1
ATOM 682 C CA . GLU A 1 84 ? 20.847 6.672 32.091 1.00 53.16 84 GLU A CA 1
ATOM 683 C C . GLU A 1 84 ? 21.494 8.029 31.748 1.00 53.16 84 GLU A C 1
ATOM 685 O O . GLU A 1 84 ? 22.708 8.157 31.891 1.00 53.16 84 GLU A O 1
ATOM 690 N N . ARG A 1 85 ? 20.727 9.042 31.297 1.00 55.09 85 ARG A N 1
ATOM 691 C CA . ARG A 1 85 ? 21.259 10.350 30.842 1.00 55.09 85 ARG A CA 1
ATOM 692 C C . ARG A 1 85 ? 20.340 11.548 31.154 1.00 55.09 85 ARG A C 1
ATOM 694 O O . ARG A 1 85 ? 19.618 12.021 30.266 1.00 55.09 85 ARG A O 1
ATOM 701 N N . PRO A 1 86 ? 20.331 12.053 32.403 1.00 57.81 86 PRO A N 1
ATOM 702 C CA . PRO A 1 86 ? 19.487 13.179 32.821 1.00 57.81 86 PRO A CA 1
ATOM 703 C C . PRO A 1 86 ? 19.830 14.516 32.132 1.00 57.81 86 PRO A C 1
ATOM 705 O O . PRO A 1 86 ? 18.983 15.404 32.040 1.00 57.81 86 PRO A O 1
ATOM 708 N N . GLU A 1 87 ? 21.037 14.664 31.587 1.00 55.44 87 GLU A N 1
ATOM 709 C CA . GLU A 1 87 ? 21.520 15.871 30.907 1.00 55.44 87 GLU A CA 1
ATOM 710 C C . GLU A 1 87 ? 20.802 16.164 29.578 1.00 55.44 87 GLU A C 1
ATOM 712 O O . GLU A 1 87 ? 20.745 17.310 29.132 1.00 55.44 87 GLU A O 1
ATOM 717 N N . LEU A 1 88 ? 20.178 15.153 28.966 1.00 52.06 88 LEU A N 1
ATOM 718 C CA . LEU A 1 88 ? 19.427 15.305 27.716 1.00 52.06 88 LEU A CA 1
ATOM 719 C C . LEU A 1 88 ? 17.966 15.746 27.932 1.00 52.06 88 LEU A C 1
ATOM 721 O O . LEU A 1 88 ? 17.241 15.950 26.958 1.00 52.06 88 LEU A O 1
ATOM 725 N N . ALA A 1 89 ? 17.530 15.953 29.182 1.00 54.88 89 ALA A N 1
ATOM 726 C CA . ALA A 1 89 ? 16.160 16.358 29.521 1.00 54.88 89 ALA A CA 1
ATOM 727 C C . ALA A 1 89 ? 15.772 1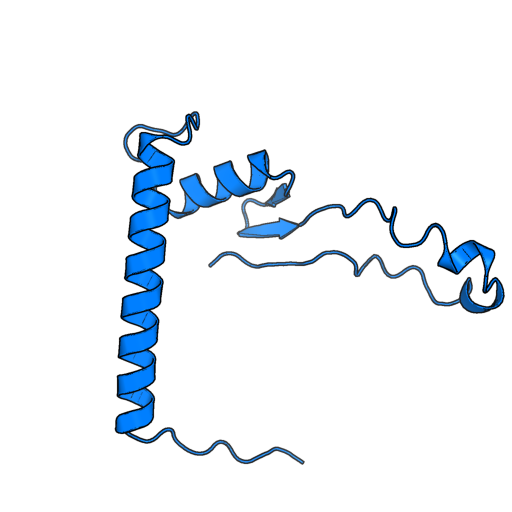7.775 29.038 1.00 54.88 89 ALA A C 1
ATOM 729 O O . ALA A 1 89 ? 14.586 18.099 28.982 1.00 54.88 89 ALA A O 1
ATOM 730 N N . HIS A 1 90 ? 16.755 18.605 28.669 1.00 48.56 90 HIS A N 1
ATOM 731 C CA . HIS A 1 90 ? 16.555 19.979 28.183 1.00 48.56 90 HIS A CA 1
ATOM 732 C C . HIS A 1 90 ? 16.443 20.083 26.655 1.00 48.56 90 HIS A C 1
ATOM 734 O O . HIS A 1 90 ? 16.143 21.157 26.128 1.00 48.56 90 HIS A O 1
ATOM 740 N N . VAL A 1 91 ? 16.655 18.985 25.920 1.00 49.00 91 VAL A N 1
ATOM 741 C CA . VAL A 1 91 ? 16.420 18.967 24.474 1.00 49.00 91 VAL A CA 1
ATOM 742 C C . VAL A 1 91 ? 14.909 18.981 24.266 1.00 49.00 91 VAL A C 1
ATOM 744 O O . VAL A 1 91 ? 14.218 18.028 24.624 1.00 49.00 91 VAL A O 1
ATOM 747 N N . ARG A 1 92 ? 14.412 20.118 23.764 1.00 42.06 92 ARG A N 1
ATOM 748 C CA . ARG A 1 92 ? 12.999 20.441 23.523 1.00 42.06 92 ARG A CA 1
ATOM 749 C C . ARG A 1 92 ? 12.166 19.204 23.191 1.00 42.06 92 ARG A C 1
ATOM 751 O O . ARG A 1 92 ? 12.496 18.433 22.290 1.00 42.06 92 ARG A O 1
ATOM 758 N N . ARG A 1 93 ? 11.055 19.058 23.921 1.00 47.81 93 ARG A N 1
ATOM 759 C CA . ARG A 1 93 ? 9.967 18.124 23.619 1.00 47.81 93 ARG A CA 1
ATOM 760 C C . ARG A 1 93 ? 9.350 18.493 22.276 1.00 47.81 93 ARG A C 1
ATOM 762 O O . ARG A 1 93 ? 8.307 19.131 22.220 1.00 47.81 93 ARG A O 1
ATOM 769 N N . GLU A 1 94 ? 9.988 18.079 21.204 1.00 40.03 94 GLU A N 1
ATOM 770 C CA . GLU A 1 94 ? 9.351 18.088 19.908 1.00 40.03 94 GLU A CA 1
ATOM 771 C C . GLU A 1 94 ? 8.450 16.845 19.812 1.00 40.03 94 GLU A C 1
ATOM 773 O O . GLU A 1 94 ? 8.934 15.723 20.009 1.00 40.03 94 GLU A O 1
ATOM 778 N N . PRO A 1 95 ? 7.148 16.980 19.502 1.00 42.12 95 PRO A N 1
ATOM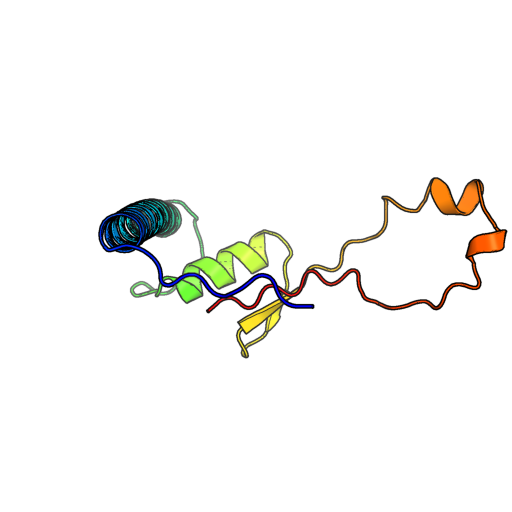 779 C CA . PRO A 1 95 ? 6.249 15.844 19.305 1.00 42.12 95 PRO A CA 1
ATOM 780 C C . PRO A 1 95 ? 6.553 15.056 18.015 1.00 42.12 95 PRO A C 1
ATOM 782 O O . PRO A 1 95 ? 5.742 14.235 17.592 1.00 42.12 95 PRO A O 1
ATOM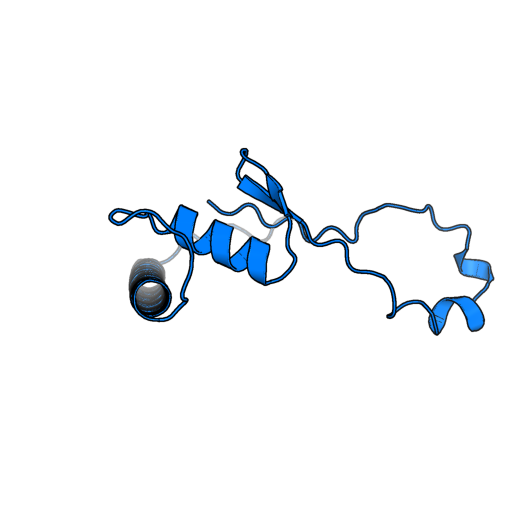 785 N N . PHE A 1 96 ? 7.723 15.243 17.393 1.00 40.31 96 PHE A N 1
ATOM 786 C CA . PHE A 1 96 ? 8.166 14.556 16.178 1.00 40.31 96 PHE A CA 1
ATOM 787 C C . PHE A 1 96 ? 8.581 13.097 16.448 1.00 40.31 96 PHE A C 1
ATOM 789 O O . PHE A 1 96 ? 9.707 12.673 16.213 1.00 40.31 96 PHE A O 1
ATOM 796 N N . GLY A 1 97 ? 7.638 12.310 16.961 1.00 44.09 97 GLY A N 1
ATOM 797 C CA . GLY A 1 97 ? 7.568 10.861 16.774 1.00 44.09 97 GLY A CA 1
ATOM 798 C C . GLY A 1 97 ? 6.349 10.459 15.940 1.00 44.09 97 GLY A C 1
ATOM 799 O O . GLY A 1 97 ? 5.992 9.285 15.913 1.00 44.09 97 GLY A O 1
ATOM 800 N N . ILE A 1 98 ? 5.677 11.425 15.304 1.00 45.12 98 ILE A N 1
ATOM 801 C CA . ILE A 1 98 ? 4.591 11.165 14.369 1.00 45.12 98 ILE A CA 1
ATOM 802 C C . ILE A 1 98 ? 5.226 10.708 13.054 1.00 45.12 98 ILE A C 1
ATOM 804 O O . ILE A 1 98 ? 5.788 11.512 12.312 1.00 45.12 98 ILE A O 1
ATOM 808 N N . ALA A 1 99 ? 5.163 9.408 12.768 1.00 48.81 99 ALA A N 1
ATOM 809 C CA . ALA A 1 99 ? 5.406 8.908 11.422 1.00 48.81 99 ALA A CA 1
ATOM 810 C C . ALA A 1 99 ? 4.233 9.356 10.537 1.00 48.81 99 ALA A C 1
ATOM 812 O O . ALA A 1 99 ? 3.274 8.612 10.363 1.00 48.81 99 ALA A O 1
ATOM 813 N N . ASN A 1 100 ? 4.285 10.600 10.053 1.00 43.19 100 ASN A N 1
ATOM 814 C CA . ASN A 1 100 ? 3.330 11.121 9.083 1.00 43.19 100 ASN A CA 1
ATOM 815 C C . ASN A 1 100 ? 3.554 10.378 7.768 1.00 43.19 100 ASN A C 1
ATOM 817 O O . ASN A 1 100 ? 4.549 10.606 7.077 1.00 43.19 100 ASN A O 1
ATOM 821 N N . VAL A 1 101 ? 2.641 9.473 7.434 1.00 55.44 101 VAL A N 1
ATOM 822 C CA . VAL A 1 101 ? 2.579 8.875 6.102 1.00 55.44 101 VAL A CA 1
ATOM 823 C C . VAL A 1 101 ? 1.346 9.455 5.428 1.00 55.44 101 VAL A C 1
ATOM 825 O O . VAL A 1 101 ? 0.220 9.165 5.832 1.00 55.44 101 VAL A O 1
ATOM 828 N N . HIS A 1 102 ? 1.559 10.302 4.421 1.00 48.22 102 HIS A N 1
ATOM 829 C CA . HIS A 1 102 ? 0.484 10.694 3.516 1.00 48.22 102 HIS A CA 1
ATOM 830 C C . HIS A 1 102 ? 0.174 9.507 2.612 1.00 48.22 102 HIS A C 1
ATOM 832 O O . HIS A 1 102 ? 1.031 9.055 1.849 1.00 48.22 102 HIS A O 1
ATOM 838 N N . LEU A 1 103 ? -1.041 8.982 2.730 1.00 55.16 103 LEU A N 1
ATOM 839 C CA . LEU A 1 103 ? -1.527 7.909 1.874 1.00 55.16 103 LEU A CA 1
ATOM 840 C C . LEU A 1 103 ? -2.251 8.520 0.668 1.00 55.16 103 LEU A C 1
ATOM 842 O O . LEU A 1 103 ? -3.475 8.611 0.677 1.00 55.16 103 LEU A O 1
ATOM 846 N N . TYR A 1 104 ? -1.488 8.923 -0.354 1.00 45.44 104 TYR A N 1
ATOM 847 C CA . TYR A 1 104 ? -1.975 9.119 -1.729 1.00 45.44 104 TYR A CA 1
ATOM 848 C C . TYR A 1 104 ? -0.951 8.609 -2.743 1.00 45.44 104 TYR A C 1
ATOM 850 O O . TYR A 1 104 ? 0.236 8.994 -2.639 1.00 45.44 104 TYR A O 1
#

pLDDT: mean 70.55, std 16.6, range [35.78, 93.31]

Sequence (104 aa):
MTSGTRLPTWKERENNKRRERRRRAIAAKIFTGLRMYGNFKLPKHCDNNEVLKALCNEAGWTVEPDGTTYRKISLGWKSRTLAERPELAHVRREPFGIANVHLY